Protein AF-A0A9X8MH87-F1 (afdb_monomer)

Foldseek 3Di:
DDDDDDDDDDDDPPCVVVVVVVVVVVVVLVVVLVVVQVCCCVPVVDGDDPVRSCVVCPPPD

Secondary structure (DSSP, 8-state):
-------------TTHHHHHHHHHHHHHHHHHHHHHHHHHHHHH--PPPHHHHHHHHTT--

Organism: NCBI:txid243924

Sequence (61 aa):
MLHTKTLKVRIRDKHAPLLRQMARGVNFVWNYLNELSQRSIRERGGFLSAYDLQKYTNGCA

Nearest PDB structures (foldseek):
  6eyd-assembly1_F  TM=8.337E-01  e=6.832E+00  Mycolicibacterium smegmatis MC2 155
  3jsp-assembly1_B  TM=7.502E-01  e=5.188E+00  Escherichia coli K-12

Structure (mmCIF, N/CA/C/O backbone):
data_AF-A0A9X8MH87-F1
#
_entry.id   AF-A0A9X8MH87-F1
#
loop_
_atom_site.group_PDB
_atom_site.id
_atom_site.type_symbol
_atom_site.label_atom_id
_atom_site.label_alt_id
_atom_site.label_comp_id
_atom_site.label_asym_id
_atom_site.label_entity_id
_atom_site.label_seq_id
_atom_site.pdbx_PDB_ins_code
_atom_site.Cartn_x
_atom_site.Cartn_y
_atom_site.Cartn_z
_atom_site.occupancy
_atom_site.B_iso_or_equiv
_atom_site.auth_seq_id
_atom_site.auth_comp_id
_atom_site.auth_asym_id
_atom_site.auth_atom_id
_atom_site.pdbx_PDB_model_num
ATOM 1 N N . MET A 1 1 ? 42.583 -16.346 -22.727 1.00 57.09 1 MET A N 1
ATOM 2 C CA . MET A 1 1 ? 42.409 -15.046 -22.039 1.00 57.09 1 MET A CA 1
ATOM 3 C C . MET A 1 1 ? 40.934 -14.678 -22.053 1.00 57.09 1 MET A C 1
ATOM 5 O O . MET A 1 1 ? 40.388 -14.510 -23.135 1.00 57.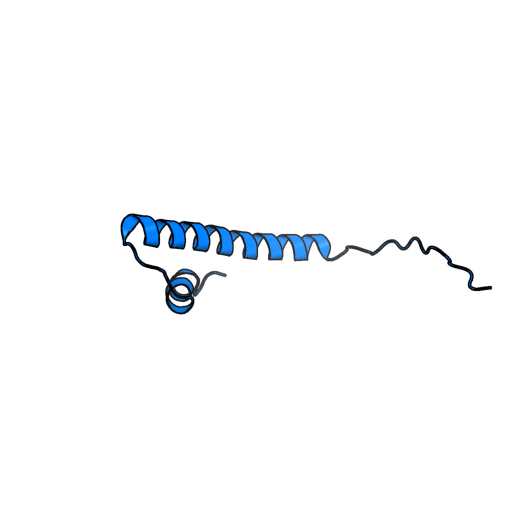09 1 MET A O 1
ATOM 9 N N . LEU A 1 2 ? 40.281 -14.582 -20.891 1.00 67.50 2 LEU A N 1
ATOM 10 C CA . LEU A 1 2 ? 38.920 -14.041 -20.815 1.00 67.50 2 LEU A CA 1
ATOM 11 C C . LEU A 1 2 ? 38.978 -12.522 -21.032 1.00 67.50 2 LEU A C 1
ATOM 13 O O . LEU A 1 2 ? 39.646 -11.816 -20.284 1.00 67.50 2 LEU A O 1
ATOM 17 N N . HIS A 1 3 ? 38.319 -12.031 -22.079 1.00 76.62 3 HIS A N 1
ATOM 18 C CA . HIS A 1 3 ? 38.152 -10.600 -22.328 1.00 76.62 3 HIS A CA 1
ATOM 19 C C . HIS A 1 3 ? 36.857 -10.119 -21.673 1.00 76.62 3 HIS A C 1
ATOM 21 O O . HIS A 1 3 ? 35.763 -10.427 -22.148 1.00 76.62 3 HIS A O 1
ATOM 27 N N . THR A 1 4 ? 36.975 -9.341 -20.600 1.00 79.06 4 THR A N 1
ATOM 28 C CA . THR A 1 4 ? 35.831 -8.677 -19.969 1.00 79.06 4 THR A CA 1
ATOM 29 C C . THR A 1 4 ? 35.436 -7.464 -20.806 1.00 79.06 4 THR A C 1
ATOM 31 O O . THR A 1 4 ? 36.164 -6.475 -20.861 1.00 79.06 4 THR A O 1
ATOM 34 N N . LYS A 1 5 ? 34.288 -7.539 -21.488 1.00 82.88 5 LYS A N 1
ATOM 35 C CA . LYS A 1 5 ? 33.714 -6.413 -22.239 1.00 82.88 5 LYS A CA 1
ATOM 36 C C . LYS A 1 5 ? 32.601 -5.756 -21.432 1.00 82.88 5 LYS A C 1
ATOM 38 O O . LYS A 1 5 ? 31.593 -6.386 -21.126 1.00 82.88 5 LYS A O 1
ATOM 43 N N . THR A 1 6 ? 32.768 -4.471 -21.136 1.00 83.94 6 THR A N 1
ATOM 44 C CA . THR A 1 6 ? 31.752 -3.665 -20.453 1.00 83.94 6 THR A CA 1
ATOM 45 C C . THR A 1 6 ? 30.721 -3.163 -21.461 1.00 83.94 6 THR A C 1
ATOM 47 O O . THR A 1 6 ? 31.035 -2.347 -22.328 1.00 83.94 6 THR A O 1
ATOM 50 N N . LEU A 1 7 ? 29.481 -3.637 -21.348 1.00 87.50 7 LEU A N 1
ATOM 51 C CA . LEU A 1 7 ? 28.353 -3.160 -22.150 1.00 87.50 7 LEU A CA 1
ATOM 52 C C . LEU A 1 7 ? 27.705 -1.941 -21.482 1.00 87.50 7 LEU A C 1
ATOM 54 O O . LEU A 1 7 ? 27.235 -2.023 -20.349 1.00 87.50 7 LEU A O 1
ATOM 58 N N . LYS A 1 8 ? 27.635 -0.813 -22.200 1.00 82.56 8 LYS A N 1
ATOM 59 C CA . LYS A 1 8 ? 26.788 0.331 -21.829 1.00 82.56 8 LYS A CA 1
ATOM 60 C C . LYS A 1 8 ? 25.469 0.231 -22.584 1.00 82.56 8 LYS A C 1
ATOM 62 O O . LYS A 1 8 ? 25.410 0.535 -23.772 1.00 82.56 8 LYS A O 1
ATOM 67 N N . VAL A 1 9 ? 24.418 -0.194 -21.891 1.00 85.88 9 VAL A N 1
ATOM 68 C CA . VAL A 1 9 ? 23.076 -0.353 -22.464 1.00 85.88 9 VAL A CA 1
ATOM 69 C C . VAL A 1 9 ? 22.143 0.687 -21.851 1.00 85.88 9 VAL A C 1
ATOM 71 O O . VAL A 1 9 ? 22.133 0.871 -20.635 1.00 85.88 9 VAL A O 1
ATOM 74 N N . ARG A 1 10 ? 21.342 1.368 -22.678 1.00 79.69 10 ARG A N 1
ATOM 75 C CA . ARG A 1 10 ? 20.256 2.234 -22.202 1.00 79.69 10 ARG A CA 1
ATOM 76 C C . ARG A 1 10 ? 18.984 1.406 -22.087 1.00 79.69 10 ARG A C 1
ATOM 78 O O . ARG A 1 10 ? 18.444 0.960 -23.097 1.00 79.69 10 ARG A O 1
ATOM 85 N N . ILE A 1 11 ? 18.482 1.244 -20.870 1.00 79.19 11 ILE A N 1
ATOM 86 C CA . ILE A 1 11 ? 17.172 0.635 -20.637 1.00 79.19 11 ILE A CA 1
ATOM 87 C C . ILE A 1 11 ? 16.105 1.683 -20.967 1.00 79.19 11 ILE A C 1
ATOM 89 O O . ILE A 1 11 ? 16.158 2.809 -20.473 1.00 79.1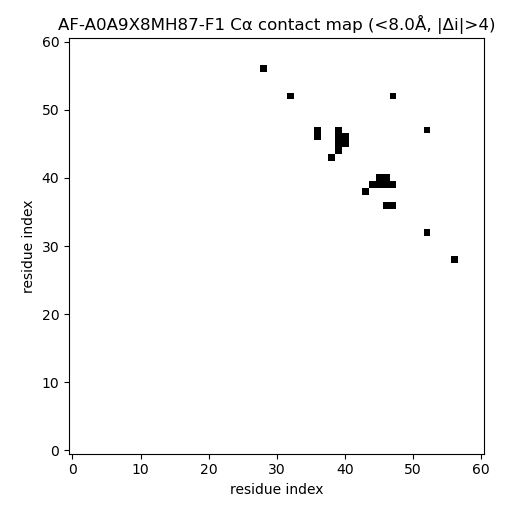9 11 ILE A O 1
ATOM 93 N N . ARG A 1 12 ? 15.161 1.338 -21.847 1.00 78.69 12 ARG A N 1
ATOM 94 C CA . ARG A 1 12 ? 14.056 2.229 -22.217 1.00 78.69 12 ARG A CA 1
ATOM 95 C C . ARG A 1 12 ? 12.991 2.189 -21.127 1.00 78.69 12 ARG A C 1
ATOM 97 O O . ARG A 1 12 ? 12.439 1.136 -20.832 1.00 78.69 12 ARG A O 1
ATOM 104 N N . ASP A 1 13 ? 12.663 3.344 -20.574 1.00 83.88 13 ASP A N 1
ATOM 105 C CA . ASP A 1 13 ? 11.853 3.504 -19.368 1.00 83.88 13 ASP A CA 1
ATOM 106 C C . ASP A 1 13 ? 10.429 4.007 -19.669 1.00 83.88 13 ASP A C 1
ATOM 108 O O . ASP A 1 13 ? 9.849 4.788 -18.918 1.00 83.88 13 ASP A O 1
ATOM 112 N N . LYS A 1 14 ? 9.817 3.510 -20.756 1.00 87.56 14 LYS A N 1
ATOM 113 C CA . LYS A 1 14 ? 8.461 3.907 -21.197 1.00 87.56 14 LYS A CA 1
ATOM 114 C C . LYS A 1 14 ? 7.414 3.804 -20.079 1.00 87.56 14 LYS A C 1
ATOM 116 O O . LYS A 1 14 ? 6.522 4.641 -19.991 1.00 87.56 14 LYS A O 1
ATOM 121 N N . HIS A 1 15 ? 7.528 2.785 -19.230 1.00 88.38 15 HIS A N 1
ATOM 122 C CA . HIS A 1 15 ? 6.587 2.521 -18.140 1.00 88.38 15 HIS A CA 1
ATOM 123 C C . HIS A 1 15 ? 7.026 3.107 -16.793 1.00 88.38 15 HIS A C 1
ATOM 125 O O . HIS A 1 15 ? 6.281 3.004 -15.822 1.00 88.38 15 HIS A O 1
ATOM 131 N N . ALA A 1 16 ? 8.194 3.753 -16.701 1.00 90.81 16 ALA A N 1
ATOM 132 C CA . ALA A 1 16 ? 8.660 4.332 -15.443 1.00 90.81 16 ALA A CA 1
ATOM 133 C C . ALA A 1 16 ? 7.702 5.376 -14.841 1.00 90.81 16 ALA A C 1
ATOM 135 O O . ALA A 1 16 ? 7.597 5.426 -13.616 1.00 90.81 16 ALA A O 1
ATOM 136 N N . PRO A 1 17 ? 6.980 6.211 -15.617 1.00 92.81 17 PRO A N 1
ATOM 137 C CA . PRO A 1 17 ? 5.948 7.082 -15.051 1.00 92.81 17 PRO A CA 1
ATOM 138 C C . PRO A 1 17 ? 4.791 6.300 -14.411 1.00 92.81 17 PRO A C 1
ATOM 140 O O . PRO A 1 17 ? 4.405 6.613 -13.288 1.00 92.81 17 PRO A O 1
ATOM 143 N N . LEU A 1 18 ? 4.301 5.250 -15.080 1.00 92.50 18 LEU A N 1
ATOM 144 C CA . LEU A 1 18 ? 3.218 4.394 -14.582 1.00 92.50 18 LEU A CA 1
ATOM 145 C C . LEU A 1 18 ? 3.632 3.659 -13.302 1.00 92.50 18 LEU A C 1
ATOM 147 O O . LEU A 1 18 ? 2.928 3.709 -12.299 1.00 92.50 18 LEU A O 1
ATOM 151 N N . LEU A 1 19 ? 4.816 3.042 -13.303 1.00 92.31 19 LEU A N 1
ATOM 152 C CA . LEU A 1 19 ? 5.342 2.346 -12.127 1.00 92.31 19 LEU A CA 1
ATOM 153 C C . LEU A 1 19 ? 5.553 3.305 -10.951 1.00 92.31 19 LEU A C 1
ATOM 155 O O . LEU A 1 19 ? 5.247 2.957 -9.815 1.00 92.31 19 LEU A O 1
ATOM 159 N N . ARG A 1 20 ? 6.010 4.538 -11.209 1.00 94.75 20 ARG A N 1
ATOM 160 C CA . ARG A 1 20 ? 6.110 5.574 -10.170 1.00 94.75 20 ARG A CA 1
ATOM 161 C C . ARG A 1 20 ? 4.748 5.973 -9.613 1.00 94.75 20 ARG A C 1
ATOM 163 O O . ARG A 1 20 ? 4.648 6.219 -8.416 1.00 94.75 20 ARG A O 1
ATOM 170 N N . GLN A 1 21 ? 3.711 6.045 -10.445 1.00 94.81 21 GLN A N 1
ATOM 171 C CA . GLN A 1 21 ? 2.351 6.315 -9.980 1.00 94.81 21 GLN A CA 1
ATOM 172 C C . GLN A 1 21 ? 1.844 5.187 -9.072 1.00 94.81 21 GLN A C 1
ATOM 174 O O . GLN A 1 21 ? 1.374 5.465 -7.971 1.00 94.81 21 GLN A O 1
ATOM 179 N N . MET A 1 22 ? 2.021 3.928 -9.480 1.00 92.88 22 MET A N 1
ATOM 180 C CA . MET A 1 22 ? 1.653 2.766 -8.663 1.00 92.88 22 MET A CA 1
ATOM 181 C C . MET A 1 22 ? 2.433 2.738 -7.341 1.00 92.88 22 MET A C 1
ATOM 183 O O . MET A 1 22 ? 1.846 2.559 -6.277 1.00 92.88 22 MET A O 1
ATOM 187 N N . ALA A 1 23 ? 3.742 3.003 -7.390 1.00 94.25 23 ALA A N 1
ATOM 188 C CA . ALA A 1 23 ? 4.590 3.064 -6.202 1.00 94.25 23 ALA A CA 1
ATOM 189 C C . ALA A 1 23 ? 4.140 4.156 -5.219 1.00 94.25 23 ALA A C 1
ATOM 191 O O . ALA A 1 23 ? 4.175 3.943 -4.010 1.00 94.25 23 ALA A O 1
ATOM 192 N N . ARG A 1 24 ? 3.674 5.310 -5.716 1.00 95.00 24 ARG A N 1
ATOM 193 C CA . ARG A 1 24 ? 3.100 6.367 -4.867 1.00 95.00 24 ARG A CA 1
ATOM 194 C C . ARG A 1 24 ? 1.815 5.916 -4.177 1.00 95.00 24 ARG A C 1
ATOM 196 O O . ARG A 1 24 ? 1.666 6.206 -2.996 1.00 95.00 24 ARG A O 1
ATOM 203 N N . GLY A 1 25 ? 0.936 5.198 -4.878 1.00 92.00 25 GLY A N 1
ATOM 204 C CA . GLY A 1 25 ? -0.282 4.632 -4.286 1.00 92.00 25 GLY A CA 1
ATOM 205 C C . GLY A 1 25 ? 0.036 3.654 -3.154 1.00 92.00 25 GLY A C 1
ATOM 206 O O . GLY A 1 25 ? -0.479 3.790 -2.049 1.00 92.00 25 GLY A O 1
ATOM 207 N N . VAL A 1 26 ? 0.983 2.741 -3.387 1.00 91.56 26 VAL A N 1
ATOM 208 C CA . VAL A 1 26 ? 1.466 1.813 -2.352 1.00 91.56 26 VAL A CA 1
ATOM 209 C C . VAL A 1 26 ? 2.056 2.575 -1.162 1.00 91.56 26 VAL A C 1
ATOM 211 O O . VAL A 1 26 ? 1.710 2.291 -0.018 1.00 91.56 26 VAL A O 1
ATOM 214 N N . ASN A 1 27 ? 2.901 3.580 -1.413 1.00 94.44 27 ASN A N 1
ATOM 215 C CA . ASN A 1 27 ? 3.521 4.373 -0.352 1.00 94.44 27 ASN A CA 1
ATOM 216 C C . ASN A 1 27 ? 2.488 5.146 0.485 1.00 94.44 27 ASN A C 1
ATOM 218 O O . ASN A 1 27 ? 2.636 5.259 1.697 1.00 94.44 27 ASN A O 1
ATOM 222 N N . PHE A 1 28 ? 1.429 5.655 -0.146 1.00 92.62 28 PHE A N 1
ATOM 223 C CA . PHE A 1 28 ? 0.335 6.327 0.551 1.00 92.62 28 PHE A CA 1
ATOM 224 C C . PHE A 1 28 ? -0.353 5.393 1.555 1.00 92.62 28 PHE A C 1
ATOM 226 O O . PHE A 1 28 ? -0.468 5.742 2.730 1.00 92.62 28 PHE A O 1
ATOM 233 N N . VAL A 1 29 ? -0.729 4.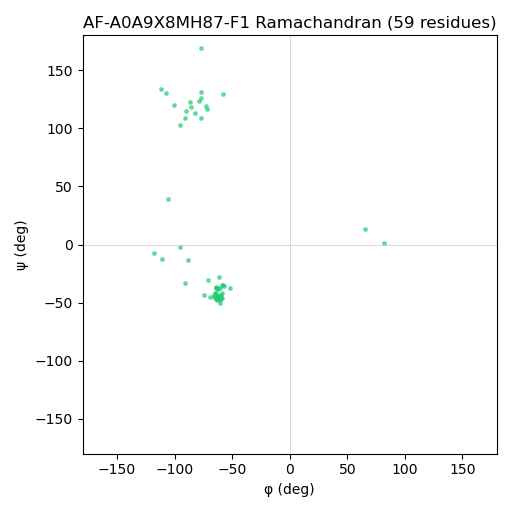186 1.118 1.00 92.56 29 VAL A N 1
ATOM 234 C CA . VAL A 1 29 ? -1.369 3.187 1.989 1.00 92.56 29 VAL A CA 1
ATOM 235 C C . VAL A 1 29 ? -0.446 2.801 3.147 1.00 92.56 29 VAL A C 1
ATOM 237 O O . VAL A 1 29 ? -0.881 2.767 4.296 1.00 92.56 29 VAL A O 1
ATOM 240 N N . TRP A 1 30 ? 0.840 2.568 2.874 1.00 91.94 30 TRP A N 1
ATOM 241 C CA . TRP A 1 30 ? 1.806 2.213 3.917 1.00 91.94 30 TRP A CA 1
ATOM 242 C C . TRP A 1 30 ? 2.024 3.322 4.944 1.00 91.94 30 TRP A C 1
ATOM 244 O O . TRP A 1 30 ? 2.077 3.036 6.139 1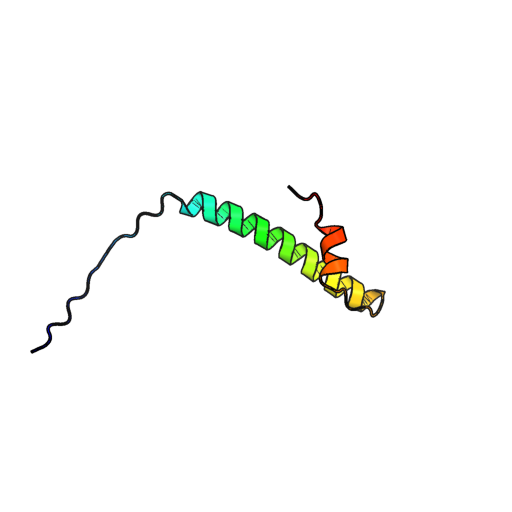.00 91.94 30 TRP A O 1
ATOM 254 N N . ASN A 1 31 ? 2.111 4.579 4.507 1.00 94.81 31 ASN A N 1
ATOM 255 C CA . ASN A 1 31 ? 2.241 5.710 5.425 1.00 94.81 31 ASN A CA 1
ATOM 256 C C . ASN A 1 31 ? 1.021 5.823 6.347 1.00 94.81 31 ASN A C 1
ATOM 258 O O . ASN A 1 31 ? 1.191 5.961 7.558 1.00 94.81 31 ASN A O 1
ATOM 262 N N . TYR A 1 32 ? -0.187 5.679 5.796 1.00 93.75 32 TYR A N 1
ATOM 263 C CA . TYR A 1 32 ? -1.421 5.677 6.580 1.00 93.75 32 TYR A CA 1
ATOM 264 C C . TYR A 1 32 ? -1.454 4.541 7.615 1.00 93.75 32 TYR A C 1
ATOM 266 O O . TYR A 1 32 ? -1.730 4.776 8.791 1.00 93.75 32 TYR A O 1
ATOM 274 N N . LEU A 1 33 ? -1.127 3.311 7.204 1.00 93.56 33 LEU A N 1
ATOM 275 C CA . LEU A 1 33 ? -1.113 2.157 8.108 1.00 93.56 33 LEU A CA 1
ATOM 276 C C . LEU A 1 33 ? -0.070 2.299 9.223 1.00 93.56 33 LEU A C 1
ATOM 278 O O . LEU A 1 33 ? -0.335 1.912 10.362 1.00 93.56 33 LEU A O 1
ATOM 282 N N . ASN A 1 34 ? 1.096 2.869 8.917 1.00 93.62 34 ASN A N 1
ATOM 283 C CA . ASN A 1 34 ? 2.136 3.117 9.911 1.00 93.62 34 ASN A CA 1
ATOM 284 C C . ASN A 1 34 ? 1.674 4.124 10.966 1.00 93.62 34 ASN A C 1
ATOM 286 O O . ASN A 1 34 ? 1.835 3.870 12.160 1.00 93.62 34 ASN A O 1
ATOM 290 N N . GLU A 1 35 ? 1.066 5.232 10.544 1.00 95.06 35 GLU A N 1
ATOM 291 C CA . GLU A 1 35 ? 0.505 6.223 11.463 1.00 95.06 35 GLU A CA 1
ATOM 292 C C . GLU A 1 35 ? -0.608 5.613 12.329 1.00 95.06 35 GLU A C 1
ATOM 294 O O . GLU A 1 35 ? -0.592 5.752 13.554 1.00 95.06 35 GLU A O 1
ATOM 299 N N . LEU A 1 36 ? -1.530 4.866 11.713 1.00 94.31 36 LEU A N 1
ATOM 300 C CA . LEU A 1 36 ? -2.618 4.180 12.412 1.00 94.31 36 LEU A CA 1
ATOM 301 C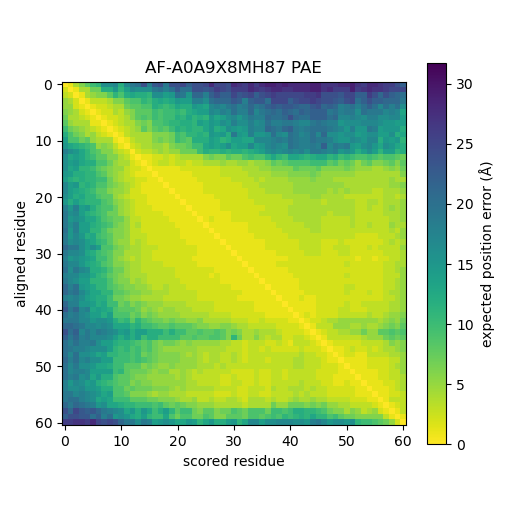 C . LEU A 1 36 ? -2.089 3.193 13.462 1.00 94.31 36 LEU A C 1
ATOM 303 O O . LEU A 1 36 ? -2.566 3.179 14.599 1.00 94.31 36 LEU A O 1
ATOM 307 N N . SER A 1 37 ? -1.092 2.387 13.098 1.00 93.62 37 SER A N 1
ATOM 308 C CA . SER A 1 37 ? -0.465 1.418 13.999 1.00 93.62 37 SER A CA 1
ATOM 309 C C . SER A 1 37 ? 0.224 2.115 15.175 1.00 93.62 37 SER A C 1
ATOM 311 O O . SER A 1 37 ? -0.026 1.775 16.333 1.00 93.62 37 SER A O 1
ATOM 313 N N . GLN A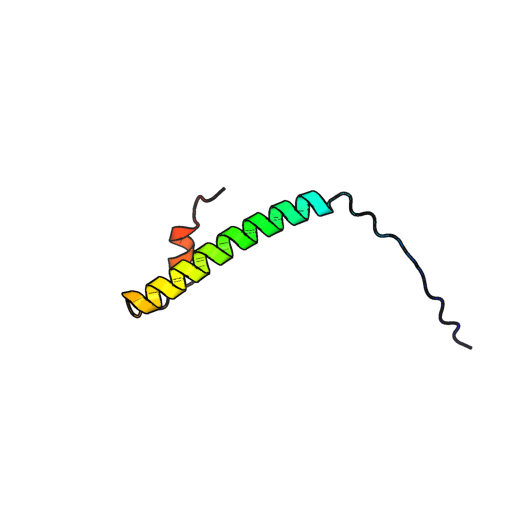 1 38 ? 1.007 3.165 14.905 1.00 95.19 38 GLN A N 1
ATOM 314 C CA . GLN A 1 38 ? 1.647 3.969 15.952 1.00 95.19 38 GLN A CA 1
ATOM 315 C C . GLN A 1 38 ? 0.625 4.590 16.906 1.00 95.19 38 GLN A C 1
ATOM 317 O O . GLN A 1 38 ? 0.824 4.584 18.124 1.00 95.19 38 GLN A O 1
ATOM 322 N N . ARG A 1 39 ? -0.483 5.103 16.367 1.00 95.38 39 ARG A N 1
ATOM 323 C CA . ARG A 1 39 ? -1.565 5.687 17.155 1.00 95.38 39 ARG A CA 1
ATOM 324 C C . ARG A 1 39 ? -2.270 4.641 18.016 1.00 95.38 39 ARG A C 1
ATOM 326 O O . ARG A 1 39 ? -2.495 4.892 19.196 1.00 95.38 39 ARG A O 1
ATOM 333 N N . SER A 1 40 ? -2.550 3.457 17.471 1.00 94.50 40 SER A N 1
ATOM 334 C CA . SER A 1 40 ? -3.148 2.344 18.221 1.00 94.50 40 SER A CA 1
ATOM 335 C C . SER A 1 40 ? -2.277 1.915 19.402 1.00 94.50 40 SER A C 1
ATOM 337 O O . SER A 1 40 ? -2.781 1.734 20.512 1.00 94.50 40 SER A O 1
ATOM 339 N N . ILE A 1 41 ? -0.963 1.824 19.197 1.00 94.62 41 ILE A N 1
ATOM 340 C CA . ILE A 1 41 ? -0.022 1.484 20.268 1.00 94.62 41 ILE A CA 1
ATOM 341 C C . ILE A 1 41 ? -0.003 2.590 21.330 1.00 94.62 41 ILE A C 1
ATOM 343 O O . ILE A 1 41 ? -0.082 2.296 22.519 1.00 94.62 41 ILE A O 1
ATOM 347 N N . ARG A 1 42 ? 0.058 3.863 20.921 1.00 95.00 42 ARG A N 1
ATOM 348 C CA . ARG A 1 42 ? 0.153 4.998 21.852 1.00 95.00 42 ARG A CA 1
ATOM 349 C C . ARG A 1 42 ? -1.123 5.225 22.661 1.00 95.00 42 ARG A C 1
ATOM 351 O O . ARG A 1 42 ? -1.042 5.493 23.852 1.00 95.00 42 ARG A O 1
ATOM 358 N N . GLU A 1 43 ? -2.280 5.176 22.010 1.00 95.50 43 GLU A N 1
ATOM 359 C CA . GLU A 1 43 ? -3.559 5.550 22.624 1.00 95.50 43 GLU A CA 1
ATOM 360 C C . GLU A 1 43 ? -4.267 4.363 23.277 1.00 95.50 43 GLU A C 1
ATOM 362 O O . GLU A 1 43 ? -4.967 4.536 24.271 1.00 95.50 43 GLU A O 1
ATOM 367 N N . ARG A 1 44 ? -4.121 3.161 22.708 1.00 91.94 44 ARG A N 1
ATOM 368 C CA . ARG A 1 44 ? -4.870 1.967 23.127 1.00 91.94 44 ARG A CA 1
ATOM 369 C C . ARG A 1 44 ? -3.976 0.847 23.657 1.00 91.94 44 ARG A C 1
ATOM 371 O O . ARG A 1 44 ? -4.505 -0.155 24.124 1.00 91.94 44 ARG A O 1
ATOM 378 N N . GLY A 1 45 ? -2.649 0.977 23.558 1.00 91.69 45 GLY A N 1
ATOM 379 C CA . GLY A 1 45 ? -1.703 -0.079 23.939 1.00 91.69 45 GLY A CA 1
ATOM 380 C C . GLY A 1 45 ? -1.799 -1.340 23.072 1.00 91.69 45 GLY A C 1
ATOM 381 O O . GLY A 1 45 ? -1.280 -2.384 23.456 1.00 91.69 45 GLY A O 1
ATOM 382 N N . GLY A 1 46 ? -2.493 -1.269 21.931 1.00 90.69 46 GLY A N 1
ATOM 383 C CA . GLY A 1 46 ? -2.847 -2.431 21.120 1.00 90.69 46 GLY A CA 1
ATOM 384 C C . GLY A 1 46 ? -2.044 -2.512 19.827 1.00 90.69 46 GLY A C 1
ATOM 385 O O . GLY A 1 46 ? -2.000 -1.547 19.059 1.00 90.69 46 GLY A O 1
ATOM 386 N N . PHE A 1 47 ? -1.471 -3.686 19.560 1.00 91.00 47 PHE A N 1
ATOM 387 C CA . PHE A 1 47 ? -0.852 -4.013 18.278 1.00 91.00 47 PHE A CA 1
ATOM 388 C C . PHE A 1 47 ? -1.915 -4.528 17.309 1.00 91.00 47 PHE A C 1
ATOM 390 O O . PHE A 1 47 ? -2.551 -5.550 17.562 1.00 91.00 47 PHE A O 1
ATOM 397 N N . LEU A 1 48 ? -2.108 -3.814 16.201 1.00 91.00 48 LEU A N 1
ATOM 398 C CA . LEU A 1 48 ? -3.060 -4.208 15.167 1.00 91.00 48 LEU A CA 1
ATOM 399 C C . LEU A 1 48 ? -2.470 -5.335 14.317 1.00 91.00 48 LEU A C 1
ATOM 401 O O . LEU A 1 48 ? -1.339 -5.234 13.836 1.00 91.00 48 LEU A O 1
ATOM 405 N N . SER A 1 49 ? -3.244 -6.400 14.114 1.00 90.88 49 SER A N 1
ATOM 406 C CA . SER A 1 49 ? -2.873 -7.469 13.189 1.00 90.88 49 SER A CA 1
ATOM 407 C C . SER A 1 49 ? -3.117 -7.051 11.734 1.00 90.88 49 SER A C 1
ATOM 409 O O . SER A 1 49 ? -3.809 -6.069 11.454 1.00 90.88 49 SER A O 1
ATOM 411 N N . ALA A 1 50 ? -2.612 -7.839 10.781 1.00 87.88 50 ALA A N 1
ATOM 412 C CA . ALA A 1 50 ? -2.886 -7.617 9.361 1.00 87.88 50 ALA A CA 1
ATOM 413 C C . ALA A 1 50 ? -4.397 -7.622 9.039 1.00 87.88 50 ALA A C 1
ATOM 415 O O . ALA A 1 50 ? -4.844 -6.825 8.219 1.00 87.88 50 ALA A O 1
ATOM 416 N N . TYR A 1 51 ? -5.191 -8.454 9.723 1.00 90.25 51 TYR A N 1
ATOM 417 C CA . TYR A 1 51 ? -6.648 -8.515 9.544 1.00 90.25 51 TYR A CA 1
ATOM 418 C C . TYR A 1 51 ? -7.367 -7.283 10.098 1.00 90.25 51 TYR A C 1
ATOM 420 O O . TYR A 1 51 ? -8.407 -6.883 9.576 1.00 90.25 51 TYR A O 1
ATOM 428 N N . ASP A 1 52 ? -6.820 -6.666 11.146 1.00 90.88 52 ASP A N 1
ATOM 429 C CA . ASP A 1 52 ? -7.379 -5.437 11.704 1.00 90.88 52 ASP A CA 1
ATOM 430 C C . ASP A 1 52 ? -7.078 -4.249 10.798 1.00 90.88 52 ASP A C 1
ATOM 432 O O . ASP A 1 52 ? -7.980 -3.476 10.489 1.00 90.8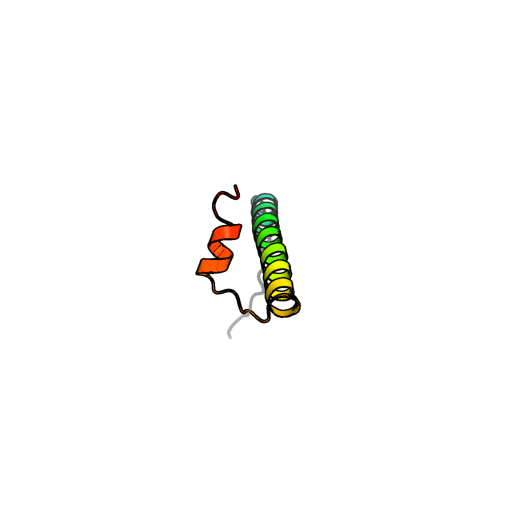8 52 ASP A O 1
ATOM 436 N N . LEU A 1 53 ? -5.842 -4.156 10.300 1.00 90.19 53 LEU A N 1
ATOM 437 C CA . LEU A 1 53 ? -5.422 -3.125 9.349 1.00 90.19 53 LEU A CA 1
ATOM 438 C C . LEU A 1 53 ? -6.162 -3.235 8.008 1.00 90.19 53 LEU A C 1
ATOM 440 O O . LEU A 1 53 ? -6.529 -2.212 7.432 1.00 90.19 53 LEU A O 1
ATOM 444 N N . GLN A 1 54 ? -6.453 -4.455 7.543 1.00 90.31 54 GLN A N 1
ATOM 445 C CA . GLN A 1 54 ? -7.202 -4.693 6.305 1.00 90.31 54 GLN A CA 1
ATOM 446 C C . GLN A 1 54 ? -8.594 -4.042 6.319 1.00 90.31 54 GLN A C 1
ATOM 448 O O . GLN A 1 54 ? -9.056 -3.538 5.296 1.00 90.31 54 GLN A O 1
ATOM 453 N N . LYS A 1 55 ? -9.267 -3.987 7.475 1.00 91.06 55 LYS A N 1
ATOM 454 C CA . LYS A 1 55 ? -10.586 -3.337 7.592 1.00 91.06 55 LYS A CA 1
ATOM 455 C C . LYS A 1 55 ? -10.533 -1.844 7.257 1.00 91.06 55 LYS A C 1
ATOM 457 O O . LYS A 1 55 ? -11.533 -1.305 6.797 1.00 91.06 55 LYS A O 1
ATOM 462 N N . TYR A 1 56 ? -9.383 -1.199 7.461 1.00 88.88 56 TYR A N 1
ATOM 463 C CA . TYR A 1 56 ? -9.174 0.224 7.184 1.00 88.88 56 TYR A CA 1
ATOM 464 C C . TYR A 1 56 ? -8.720 0.511 5.748 1.00 88.88 56 TYR A C 1
ATOM 466 O O . TYR A 1 56 ? -8.743 1.663 5.327 1.00 88.88 56 TYR A O 1
ATOM 474 N N . THR A 1 57 ? -8.309 -0.511 4.994 1.00 88.56 57 THR A N 1
ATOM 475 C CA . THR A 1 57 ? -7.864 -0.369 3.596 1.00 88.56 57 THR A CA 1
ATOM 476 C C . THR A 1 57 ? -8.823 -0.999 2.590 1.00 88.56 57 THR A C 1
ATOM 478 O O . THR A 1 57 ? -8.720 -0.729 1.393 1.00 88.56 57 THR A O 1
ATOM 481 N N . ASN A 1 58 ? -9.783 -1.804 3.048 1.00 87.44 58 ASN A N 1
ATOM 482 C CA . ASN A 1 58 ? -10.816 -2.388 2.199 1.00 87.44 58 ASN A CA 1
ATOM 483 C C . ASN A 1 58 ? -11.631 -1.304 1.473 1.00 87.44 58 ASN A C 1
ATOM 485 O O . ASN A 1 58 ? -12.150 -0.378 2.089 1.00 87.44 58 ASN A O 1
ATOM 489 N N . GLY A 1 59 ? -11.776 -1.457 0.154 1.00 76.44 59 GLY A N 1
ATOM 490 C CA . GLY A 1 59 ? -12.538 -0.531 -0.691 1.00 76.44 59 GLY A CA 1
ATOM 491 C C . GLY A 1 59 ? -11.780 0.733 -1.108 1.00 76.44 59 GLY A C 1
ATOM 492 O O . GLY A 1 59 ? -12.347 1.556 -1.822 1.00 76.44 59 GLY A O 1
ATOM 493 N N . CYS A 1 60 ? -10.513 0.888 -0.709 1.00 69.44 60 CYS A N 1
ATOM 494 C CA . CYS A 1 60 ? -9.644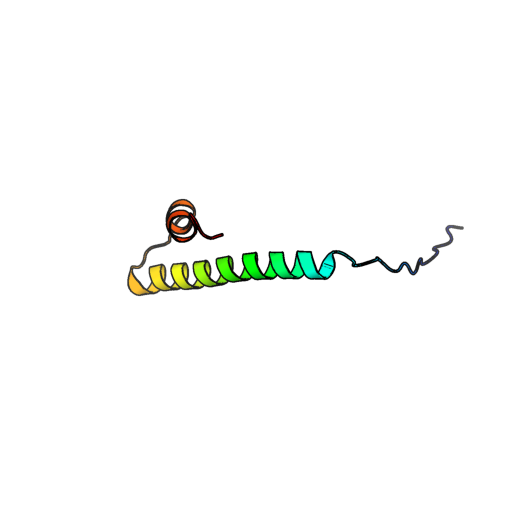 1.929 -1.250 1.00 69.44 60 CYS A CA 1
ATOM 495 C C . CYS A 1 60 ? -9.256 1.563 -2.695 1.00 69.44 60 CYS A C 1
ATOM 497 O O . CYS A 1 60 ? -8.641 0.518 -2.921 1.00 69.44 60 CYS A O 1
ATOM 499 N N . ALA A 1 61 ? -9.676 2.397 -3.651 1.00 56.88 61 ALA A N 1
ATOM 500 C CA . ALA A 1 61 ? -9.410 2.279 -5.086 1.00 56.88 61 ALA A CA 1
ATOM 501 C C . ALA A 1 61 ? -8.373 3.312 -5.543 1.00 56.88 61 ALA A C 1
ATOM 503 O O . ALA A 1 61 ? -8.429 4.457 -5.036 1.00 56.88 61 ALA A O 1
#

pLDDT: mean 88.2, std 8.51, range [56.88, 95.5]

Solvent-accessible surface area (backbone atoms only — not comparable to full-atom values): 3978 Å² total; per-residue (Å²): 133,91,80,89,78,86,82,89,78,85,80,84,62,85,57,51,66,58,53,51,52,53,51,48,54,54,49,52,55,51,54,53,51,50,53,52,45,54,46,34,38,72,77,67,71,39,84,7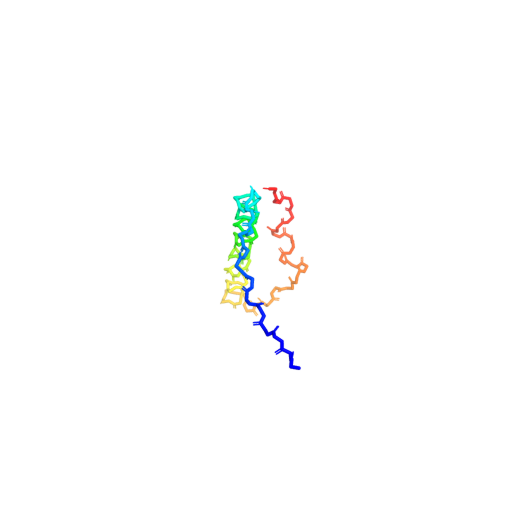4,49,73,74,58,53,43,70,79,51,66,87,74,128

Mean predicted aligned error: 7.57 Å

Radius of gyration: 20.88 Å; Cα contacts (8 Å, |Δi|>4): 12; chains: 1; bounding box: 55×22×46 Å